Protein AF-A0A6G6K461-F1 (afdb_monomer)

Secondary structure (DSSP, 8-state):
----------------------------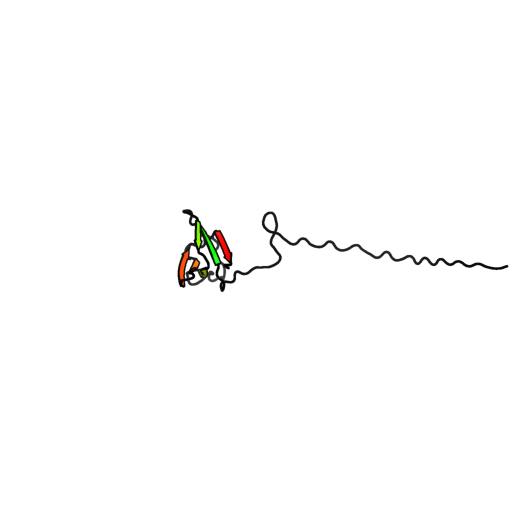SSSS---SS-PPP-TTS-EEEEEE-SS-EEEEEEEEEEEESSS-SS-TTSPPPS-TT--S--EEEE-TTS-EEEE-GGGEEEEEE--

Nearest PDB structures (foldseek):
  3hfo-assembly1_B  TM=7.344E-01  e=2.198E-01  Synechocystis sp. PCC 6803
  5cai-assembly1_A  TM=6.181E-01  e=1.970E-01  Klebsiella pneumoniae subsp. pneumoniae MGH 78578
  2ra2-assembly6_F  TM=6.209E-01  e=3.224E-01  Salmonella enterica subsp. enterica serovar Typhimurium str. LT2
  2ra2-assembly1_A  TM=5.173E-01  e=6.570E-01  Salmonella enterica subsp. enterica serovar Typhimurium str. LT2
  8hex-assembly1_M  TM=2.490E-01  e=2.728E+00  Human betaherpesvirus 5

Mean predicted aligned error: 13.96 Å

Structure (mmCIF, N/CA/C/O backbone):
data_AF-A0A6G6K461-F1
#
_entry.id   AF-A0A6G6K461-F1
#
loop_
_atom_site.group_PDB
_atom_site.id
_atom_site.type_symbol
_atom_site.label_atom_id
_atom_site.label_alt_id
_atom_site.label_comp_id
_atom_site.label_asym_id
_atom_site.label_entity_id
_atom_site.label_seq_id
_atom_site.pdbx_PDB_ins_code
_atom_site.Cartn_x
_atom_site.Cartn_y
_atom_site.Cartn_z
_atom_site.occupancy
_atom_site.B_iso_or_equiv
_atom_site.auth_seq_id
_atom_site.auth_comp_id
_atom_site.auth_asym_id
_atom_site.auth_atom_id
_atom_site.pdbx_PDB_model_num
ATOM 1 N N . MET A 1 1 ? 92.822 -28.303 14.892 1.00 42.19 1 MET A N 1
ATOM 2 C CA . MET A 1 1 ? 92.338 -27.414 15.975 1.00 42.19 1 MET A CA 1
ATOM 3 C C . MET A 1 1 ? 90.825 -27.263 15.861 1.00 42.19 1 MET A C 1
ATOM 5 O O . MET A 1 1 ? 90.279 -27.548 14.808 1.00 42.19 1 MET A O 1
ATOM 9 N N . LYS A 1 2 ? 90.207 -26.900 16.987 1.00 38.75 2 LYS A N 1
ATOM 10 C CA . LYS A 1 2 ? 88.780 -26.775 17.336 1.00 38.75 2 LYS A CA 1
ATOM 11 C C . LYS A 1 2 ? 87.880 -26.024 16.324 1.00 38.75 2 LYS A C 1
ATOM 13 O O . LYS A 1 2 ? 88.354 -25.128 15.639 1.00 38.75 2 LYS A O 1
ATOM 18 N N . ALA A 1 3 ? 86.584 -26.371 16.318 1.00 43.81 3 ALA A N 1
ATOM 19 C CA . ALA A 1 3 ? 85.482 -25.690 15.607 1.00 43.81 3 ALA A CA 1
ATOM 20 C C . ALA A 1 3 ? 85.064 -24.356 16.292 1.00 43.81 3 ALA A C 1
ATOM 22 O O . ALA A 1 3 ? 85.565 -24.086 17.390 1.00 43.81 3 ALA A O 1
ATOM 23 N N . PRO A 1 4 ? 84.216 -23.503 15.668 1.00 52.47 4 PRO A N 1
ATOM 24 C CA . PRO A 1 4 ? 82.746 -23.695 15.575 1.00 52.47 4 PRO A CA 1
ATOM 25 C C . PRO A 1 4 ? 82.198 -23.523 14.127 1.00 52.47 4 PRO A C 1
ATOM 27 O O . PRO A 1 4 ? 82.928 -23.058 13.263 1.00 52.47 4 PRO A O 1
ATOM 30 N N . LEU A 1 5 ? 81.002 -23.961 13.696 1.00 49.72 5 LEU A N 1
ATOM 31 C CA . LEU A 1 5 ? 79.645 -24.071 14.282 1.00 49.72 5 LEU A CA 1
ATOM 32 C C . LEU A 1 5 ? 78.837 -22.748 14.248 1.00 49.72 5 LEU A C 1
ATOM 34 O O . LEU A 1 5 ? 78.958 -21.944 15.161 1.00 49.72 5 LEU A O 1
ATOM 38 N N . LEU A 1 6 ? 78.019 -22.569 13.193 1.00 49.31 6 LEU A N 1
ATOM 39 C CA . LEU A 1 6 ? 76.813 -21.711 13.035 1.00 49.31 6 LEU A CA 1
ATOM 40 C C . LEU A 1 6 ? 76.410 -21.800 11.541 1.00 49.31 6 LEU A C 1
ATOM 42 O O . LEU A 1 6 ? 77.138 -21.315 10.687 1.00 49.31 6 LEU A O 1
ATOM 46 N N . LEU A 1 7 ? 75.435 -22.602 11.102 1.00 50.41 7 LEU A N 1
ATOM 47 C CA . LEU A 1 7 ? 73.993 -22.602 11.397 1.00 50.41 7 LEU A CA 1
ATOM 48 C C . LEU A 1 7 ? 73.268 -21.325 10.923 1.00 50.41 7 LEU A C 1
ATOM 50 O O . LEU A 1 7 ? 73.108 -20.381 11.687 1.00 50.41 7 LEU A O 1
ATOM 54 N N . ALA A 1 8 ? 72.772 -21.345 9.681 1.00 52.75 8 ALA A N 1
ATOM 55 C CA . ALA A 1 8 ? 71.705 -20.463 9.197 1.00 52.75 8 ALA A CA 1
ATOM 56 C C . ALA A 1 8 ? 71.007 -21.098 7.978 1.00 52.75 8 ALA A C 1
ATOM 58 O O . ALA A 1 8 ? 71.294 -20.770 6.829 1.00 52.75 8 ALA A O 1
ATOM 59 N N . ALA A 1 9 ? 70.093 -22.040 8.226 1.00 55.12 9 ALA A N 1
ATOM 60 C CA . ALA A 1 9 ? 69.151 -22.470 7.199 1.00 55.12 9 ALA A CA 1
ATOM 61 C C . ALA A 1 9 ? 68.098 -21.368 7.015 1.00 55.12 9 ALA A C 1
ATOM 63 O O . ALA A 1 9 ? 67.261 -21.160 7.890 1.00 55.12 9 ALA A O 1
ATOM 64 N N . LEU A 1 10 ? 68.143 -20.663 5.885 1.00 52.22 10 LEU A N 1
ATOM 65 C CA . LEU A 1 10 ? 67.095 -19.732 5.471 1.00 52.22 10 LEU A CA 1
ATOM 66 C C . LEU A 1 10 ? 66.361 -20.327 4.276 1.00 52.22 10 LEU A C 1
ATOM 68 O O . LEU A 1 10 ? 66.627 -20.019 3.116 1.00 52.22 10 LEU A O 1
ATOM 72 N N . SER A 1 11 ? 65.434 -21.225 4.608 1.00 53.84 11 SER A N 1
ATOM 73 C CA . SER A 1 11 ? 64.387 -21.695 3.710 1.00 53.84 11 SER A CA 1
ATOM 74 C C . SER A 1 11 ? 63.708 -20.485 3.073 1.00 53.84 11 SER A C 1
ATOM 76 O O . SER A 1 11 ? 63.087 -19.688 3.776 1.00 53.84 11 SER A O 1
ATOM 78 N N . GLY A 1 12 ? 63.831 -20.338 1.753 1.00 50.81 12 GLY A N 1
ATOM 79 C CA . GLY A 1 12 ? 63.122 -19.301 1.012 1.00 50.81 12 GLY A CA 1
ATOM 80 C C . GLY A 1 12 ? 61.622 -19.550 1.108 1.00 50.81 12 GLY A C 1
ATOM 81 O O . GLY A 1 12 ? 61.095 -20.384 0.375 1.00 50.81 12 GLY A O 1
ATOM 82 N N . LEU A 1 13 ? 60.949 -18.870 2.041 1.00 57.59 13 LEU A N 1
ATOM 83 C CA . LEU A 1 13 ? 59.501 -18.960 2.196 1.00 57.59 13 LEU A CA 1
ATOM 84 C C . LEU A 1 13 ? 58.838 -18.541 0.883 1.00 57.59 13 LEU A C 1
ATOM 86 O O . LEU A 1 13 ? 58.969 -17.397 0.446 1.00 57.59 13 LEU A O 1
ATOM 90 N N . SER A 1 14 ? 58.095 -19.468 0.282 1.00 59.41 14 SER A N 1
ATOM 91 C CA . SER A 1 14 ? 57.242 -19.190 -0.865 1.00 59.41 14 SER A CA 1
ATOM 92 C C . SER A 1 14 ? 56.220 -18.118 -0.494 1.00 59.41 14 SER A C 1
ATOM 94 O O . SER A 1 14 ? 55.233 -18.409 0.180 1.00 59.41 14 SER A O 1
ATOM 96 N N . LEU A 1 15 ? 56.418 -16.890 -0.978 1.00 52.50 15 LEU A N 1
ATOM 97 C CA . LEU A 1 15 ? 55.426 -15.810 -0.916 1.00 52.50 15 LEU A CA 1
ATOM 98 C C . LEU A 1 15 ? 54.306 -16.044 -1.944 1.00 52.50 15 LEU A C 1
ATOM 100 O O . LEU A 1 15 ? 54.005 -15.206 -2.790 1.00 52.50 15 LEU A O 1
ATOM 104 N N . ALA A 1 16 ? 53.672 -17.212 -1.853 1.00 62.50 16 ALA A N 1
ATOM 105 C CA . ALA A 1 16 ? 52.408 -17.502 -2.501 1.00 62.50 16 ALA A CA 1
ATOM 106 C C . ALA A 1 16 ? 51.281 -16.924 -1.637 1.00 62.50 16 ALA A C 1
ATOM 108 O O . ALA A 1 16 ? 50.713 -17.608 -0.790 1.00 62.50 16 ALA A O 1
ATOM 109 N N . SER A 1 17 ? 50.974 -15.645 -1.844 1.00 52.44 17 SER A N 1
ATOM 110 C CA . SER A 1 17 ? 49.733 -15.053 -1.346 1.00 52.44 17 SER A CA 1
ATOM 111 C C . SER A 1 17 ? 49.238 -14.000 -2.333 1.00 52.44 17 SER A C 1
ATOM 113 O O . SER A 1 17 ? 49.496 -12.805 -2.201 1.00 52.44 17 SER A O 1
ATOM 115 N N . CYS A 1 18 ? 48.560 -14.470 -3.383 1.00 59.66 18 CYS A N 1
ATOM 116 C CA . CYS A 1 18 ? 47.822 -13.603 -4.294 1.00 59.66 18 CYS A CA 1
ATOM 117 C C . CYS A 1 18 ? 46.703 -12.906 -3.512 1.00 59.66 18 CYS A C 1
ATOM 119 O O . CYS A 1 18 ? 45.757 -13.551 -3.062 1.00 59.66 18 CYS A O 1
ATOM 121 N N . SER A 1 19 ? 46.802 -11.587 -3.362 1.00 63.97 19 SER A N 1
ATOM 122 C CA . SER A 1 19 ? 45.817 -10.777 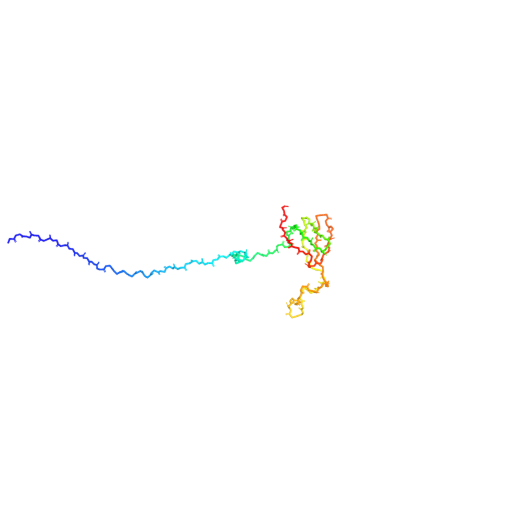-2.649 1.00 63.97 19 SER A CA 1
ATOM 123 C C . SER A 1 19 ? 44.455 -10.808 -3.349 1.00 63.97 19 SER A C 1
ATOM 125 O O . SER A 1 19 ? 44.265 -10.173 -4.384 1.00 63.97 19 SER A O 1
ATOM 127 N N . THR A 1 20 ? 43.501 -11.518 -2.754 1.00 59.69 20 THR A N 1
ATOM 128 C CA . THR A 1 20 ? 42.072 -11.515 -3.108 1.00 59.69 20 THR A CA 1
ATOM 129 C C . THR A 1 20 ? 41.326 -11.582 -1.768 1.00 59.69 20 THR A C 1
ATOM 131 O O . THR A 1 20 ? 41.715 -12.431 -0.964 1.00 59.69 20 THR A O 1
ATOM 134 N N . PRO A 1 21 ? 40.333 -10.717 -1.460 1.00 56.56 21 PRO A N 1
ATOM 135 C CA . PRO A 1 21 ? 39.294 -10.250 -2.385 1.00 56.56 21 PRO A CA 1
ATOM 136 C C . PRO A 1 21 ? 38.967 -8.741 -2.338 1.00 56.56 21 PRO A C 1
ATOM 138 O O . PRO A 1 21 ? 39.384 -8.015 -1.441 1.00 56.56 21 PRO A O 1
ATOM 141 N N . ALA A 1 22 ? 38.124 -8.292 -3.277 1.00 70.06 22 ALA A N 1
ATOM 142 C CA . ALA A 1 22 ? 37.427 -7.004 -3.222 1.00 70.06 22 ALA A CA 1
ATOM 143 C C . ALA A 1 22 ? 35.901 -7.234 -3.092 1.00 70.06 22 ALA A C 1
ATOM 145 O O . ALA A 1 22 ? 35.248 -7.514 -4.099 1.00 70.06 22 ALA A O 1
ATOM 146 N N . PRO A 1 23 ? 35.327 -7.177 -1.875 1.00 58.94 23 PRO A N 1
ATOM 147 C CA . PRO A 1 23 ? 33.895 -7.365 -1.631 1.00 58.94 23 PRO A CA 1
ATOM 148 C C . PRO A 1 23 ? 33.168 -6.031 -1.367 1.00 58.94 23 PRO A C 1
ATOM 150 O O . PRO A 1 23 ? 33.800 -5.004 -1.146 1.00 58.94 23 PRO A O 1
ATOM 153 N N . VAL A 1 24 ? 31.844 -6.013 -1.217 1.00 66.06 24 VAL A N 1
ATOM 154 C CA . VAL A 1 24 ? 30.824 -6.061 -2.290 1.00 66.06 24 VAL A CA 1
ATOM 155 C C . VAL A 1 24 ? 30.043 -4.733 -2.163 1.00 66.06 24 VAL A C 1
ATOM 157 O O . VAL A 1 24 ? 30.077 -4.134 -1.090 1.00 6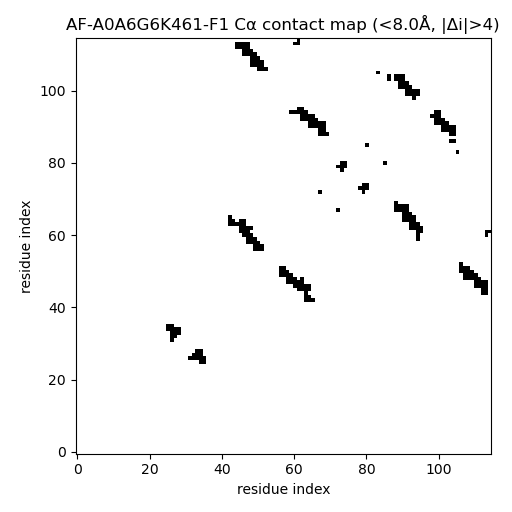6.06 24 VAL A O 1
ATOM 160 N N . ARG A 1 25 ? 29.347 -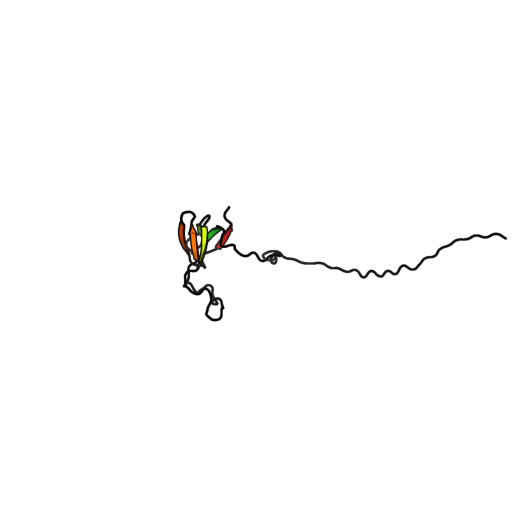4.239 -3.202 1.00 64.38 25 ARG A N 1
ATOM 161 C CA . ARG A 1 25 ? 28.461 -3.054 -3.085 1.00 64.38 25 ARG A CA 1
ATOM 162 C C . ARG A 1 25 ? 26.966 -3.428 -3.116 1.00 64.38 25 ARG A C 1
ATOM 164 O O . ARG A 1 25 ? 26.433 -3.593 -4.212 1.00 64.38 25 ARG A O 1
ATOM 171 N N . PRO A 1 26 ? 26.328 -3.568 -1.938 1.00 63.25 26 PRO A N 1
ATOM 172 C CA . PRO A 1 26 ? 24.883 -3.715 -1.750 1.00 63.25 26 PRO A CA 1
ATOM 173 C C . PRO A 1 26 ? 24.244 -2.419 -1.153 1.00 63.25 26 PRO A C 1
ATOM 175 O O . PRO A 1 26 ? 24.987 -1.494 -0.807 1.00 63.25 26 PRO A O 1
ATOM 178 N N . PRO A 1 27 ? 22.901 -2.268 -1.132 1.00 64.19 27 PRO A N 1
ATOM 179 C CA . PRO A 1 27 ? 22.291 -1.248 -1.997 1.00 64.19 27 PRO A CA 1
ATOM 180 C C . PRO A 1 27 ? 21.237 -0.349 -1.269 1.00 64.19 27 PRO A C 1
ATOM 182 O O . PRO A 1 27 ? 20.648 -0.750 -0.273 1.00 64.19 27 PRO A O 1
ATOM 185 N N . GLN A 1 28 ? 20.994 0.896 -1.703 1.00 73.00 28 GLN A N 1
ATOM 186 C CA . GLN A 1 28 ? 20.331 1.949 -0.873 1.00 73.00 28 GLN A CA 1
ATOM 187 C C . GLN A 1 28 ? 18.861 2.303 -1.302 1.00 73.00 28 GLN A C 1
ATOM 189 O O . GLN A 1 28 ? 18.116 1.383 -1.597 1.00 73.00 28 GLN A O 1
ATOM 194 N N . LEU A 1 29 ? 18.375 3.567 -1.312 1.00 61.03 29 LEU A N 1
ATOM 195 C CA . LEU A 1 29 ? 17.146 4.027 -2.035 1.00 61.03 29 LEU A CA 1
ATOM 196 C C . LEU A 1 29 ? 17.135 5.518 -2.567 1.00 61.03 29 LEU A C 1
ATOM 198 O O . LEU A 1 29 ? 17.019 6.442 -1.769 1.00 61.03 29 LEU A O 1
ATOM 202 N N . ALA A 1 30 ? 17.158 5.767 -3.902 1.00 72.12 30 ALA A N 1
ATOM 203 C CA . ALA A 1 30 ? 17.068 7.070 -4.656 1.00 72.12 30 ALA A CA 1
ATOM 204 C C . ALA A 1 30 ? 18.332 7.981 -4.814 1.00 72.12 30 ALA A C 1
ATOM 206 O O . ALA A 1 30 ? 18.650 8.806 -3.959 1.00 72.12 30 ALA A O 1
ATOM 207 N N . GLY A 1 31 ? 19.058 7.868 -5.945 1.00 59.44 31 GLY A N 1
ATOM 208 C CA . GLY A 1 31 ? 20.472 8.326 -6.037 1.00 59.44 31 GLY A CA 1
ATOM 209 C C . GLY A 1 31 ? 21.430 7.394 -5.267 1.00 59.44 31 GLY A C 1
ATOM 210 O O . GLY A 1 31 ? 22.497 7.776 -4.804 1.00 59.44 31 GLY A O 1
ATOM 211 N N . GLN A 1 32 ? 20.929 6.185 -5.082 1.00 52.88 32 GLN A N 1
ATOM 212 C CA . GLN A 1 32 ? 21.037 5.246 -3.980 1.00 52.88 32 GLN A CA 1
ATOM 213 C C . GLN A 1 32 ? 20.178 4.053 -4.525 1.00 52.88 32 GLN A C 1
ATOM 215 O O . GLN A 1 32 ? 19.214 4.309 -5.254 1.00 52.88 32 GLN A O 1
ATOM 220 N N . GLU A 1 33 ? 20.471 2.781 -4.255 1.00 74.31 33 GLU A N 1
ATOM 221 C CA . GLU A 1 33 ? 19.906 1.639 -5.020 1.00 74.31 33 GLU A CA 1
ATOM 222 C C . GLU A 1 33 ? 18.565 1.041 -4.486 1.00 74.31 33 GLU A C 1
ATOM 224 O O . GLU A 1 33 ? 17.552 1.733 -4.579 1.00 74.31 33 GLU A O 1
ATOM 229 N N . VAL A 1 34 ? 18.520 -0.226 -4.011 1.00 69.00 34 VAL A N 1
ATOM 230 C CA . VAL A 1 34 ? 17.364 -0.908 -3.344 1.00 69.00 34 VAL A CA 1
ATOM 231 C C . VAL A 1 34 ? 17.870 -1.972 -2.325 1.00 69.00 34 VAL A C 1
ATOM 233 O O . VAL A 1 34 ? 18.677 -2.783 -2.761 1.00 69.00 34 VAL A O 1
ATOM 236 N N . PRO A 1 35 ? 17.426 -2.058 -1.044 1.00 64.75 35 PRO A N 1
ATOM 237 C CA . PRO A 1 35 ? 17.901 -3.034 -0.030 1.00 64.75 35 PRO A CA 1
ATOM 238 C C . PRO A 1 35 ? 17.715 -4.543 -0.338 1.00 64.75 35 PRO A C 1
ATOM 240 O O . PRO A 1 35 ? 16.959 -4.935 -1.222 1.00 64.75 35 PRO A O 1
ATOM 243 N N . ASP A 1 36 ? 18.392 -5.387 0.461 1.00 68.81 36 ASP A N 1
ATOM 244 C CA . ASP A 1 36 ? 18.647 -6.834 0.259 1.00 68.81 36 ASP A CA 1
ATOM 245 C C . ASP A 1 36 ? 17.438 -7.803 0.329 1.00 68.81 36 ASP A C 1
ATOM 247 O O . ASP A 1 36 ? 17.613 -9.004 0.104 1.00 68.81 36 ASP A O 1
ATOM 251 N N . GLU A 1 37 ? 16.215 -7.348 0.625 1.00 72.31 37 GLU A N 1
ATOM 252 C CA . GLU A 1 37 ? 15.037 -8.225 0.749 1.00 72.31 37 GLU A CA 1
ATOM 253 C C . GLU A 1 37 ? 13.803 -7.724 -0.018 1.00 72.31 37 GLU A C 1
ATOM 255 O O . GLU A 1 37 ? 13.512 -6.531 -0.092 1.00 72.31 37 GLU A O 1
ATOM 260 N N . ASN A 1 38 ? 13.040 -8.662 -0.590 1.00 79.50 38 ASN A N 1
ATOM 261 C CA . ASN A 1 38 ? 11.808 -8.358 -1.316 1.00 79.50 38 ASN A CA 1
ATOM 262 C C . ASN A 1 38 ? 10.606 -8.362 -0.359 1.00 79.50 38 ASN A C 1
ATOM 264 O O . ASN A 1 38 ? 10.008 -9.411 -0.105 1.00 79.50 38 ASN A O 1
ATOM 268 N N . ILE A 1 39 ? 10.259 -7.189 0.172 1.00 84.62 39 ILE A N 1
ATOM 269 C CA . ILE A 1 39 ? 9.139 -7.036 1.107 1.00 84.62 39 ILE A CA 1
ATOM 270 C C . ILE A 1 39 ? 7.801 -7.153 0.364 1.00 84.62 39 ILE A C 1
ATOM 272 O O . ILE A 1 39 ? 7.436 -6.317 -0.462 1.00 84.62 39 ILE A O 1
ATOM 276 N N . VAL A 1 40 ? 7.033 -8.188 0.710 1.00 87.81 40 VAL A N 1
ATOM 277 C CA . VAL A 1 40 ? 5.662 -8.397 0.230 1.00 87.81 40 VAL A CA 1
ATOM 278 C C . VAL A 1 40 ? 4.677 -7.765 1.213 1.00 87.81 40 VAL A C 1
ATOM 280 O O . VAL A 1 40 ? 4.739 -8.025 2.412 1.00 87.81 40 VAL A O 1
ATOM 283 N N . ILE A 1 41 ? 3.737 -6.963 0.704 1.00 87.75 41 ILE A N 1
ATOM 284 C CA . ILE A 1 41 ? 2.670 -6.358 1.515 1.00 87.75 41 ILE A CA 1
ATOM 285 C C . ILE A 1 41 ? 1.741 -7.459 2.049 1.00 87.75 41 ILE A C 1
ATOM 287 O O . ILE A 1 41 ? 1.123 -8.198 1.281 1.00 87.75 41 ILE A O 1
ATOM 291 N N . ASP A 1 42 ? 1.607 -7.536 3.372 1.00 91.38 42 ASP A N 1
ATOM 292 C CA . ASP A 1 42 ? 0.748 -8.501 4.052 1.00 91.38 42 ASP A CA 1
ATOM 293 C C . ASP A 1 42 ? -0.694 -7.977 4.172 1.00 91.38 42 ASP A C 1
ATOM 295 O O . ASP A 1 42 ? -1.075 -7.311 5.134 1.00 91.38 42 ASP A O 1
ATOM 299 N N . PHE A 1 43 ? -1.549 -8.346 3.217 1.00 89.38 43 PHE A N 1
ATOM 300 C CA . PHE A 1 43 ? -2.975 -7.989 3.216 1.00 89.38 43 PHE A CA 1
ATOM 301 C C . PHE A 1 43 ? -3.817 -8.627 4.353 1.00 89.38 43 PHE A C 1
ATOM 303 O O . PHE A 1 43 ? -5.045 -8.457 4.409 1.00 89.38 43 PHE A O 1
ATOM 310 N N . THR A 1 44 ? -3.204 -9.358 5.291 1.00 91.56 44 THR A N 1
ATOM 311 C CA . THR A 1 44 ? -3.847 -9.704 6.570 1.00 91.56 44 THR A CA 1
ATOM 312 C C . THR A 1 44 ? -3.755 -8.577 7.604 1.00 91.56 44 THR A C 1
ATOM 314 O O . THR A 1 44 ? -4.672 -8.449 8.423 1.00 91.56 44 THR A O 1
ATOM 317 N N . LYS A 1 45 ? -2.731 -7.714 7.515 1.00 95.31 45 LYS A N 1
ATOM 318 C CA . LYS A 1 45 ? -2.513 -6.561 8.401 1.00 95.31 45 LYS A CA 1
ATOM 319 C C . LYS A 1 45 ? -3.457 -5.385 8.116 1.00 95.31 45 LYS A C 1
ATOM 321 O O . LYS A 1 45 ? -4.216 -5.347 7.142 1.00 95.31 45 LYS A O 1
ATOM 326 N N . ARG A 1 46 ? -3.405 -4.400 9.016 1.00 96.50 46 ARG A N 1
ATOM 327 C CA . ARG A 1 46 ? -4.043 -3.086 8.880 1.00 96.50 46 ARG A CA 1
ATOM 328 C C . ARG A 1 46 ? -2.994 -2.039 8.523 1.00 96.50 46 ARG A C 1
ATOM 330 O O . ARG A 1 46 ? -1.857 -2.120 8.971 1.00 96.50 46 ARG A O 1
ATOM 337 N N . TYR A 1 47 ? -3.418 -1.049 7.752 1.00 96.00 47 TYR A N 1
ATOM 338 C CA . TYR A 1 47 ? -2.572 0.006 7.220 1.00 96.00 47 TYR A CA 1
ATOM 339 C C . TYR A 1 47 ? -3.241 1.374 7.369 1.00 96.00 47 TYR A C 1
ATOM 341 O O . TYR A 1 47 ? -4.472 1.498 7.304 1.00 96.00 47 TYR A O 1
ATOM 349 N N . ASN A 1 48 ? -2.415 2.402 7.524 1.00 95.81 48 ASN A N 1
ATOM 350 C CA . ASN A 1 48 ? -2.791 3.782 7.274 1.00 95.81 48 ASN A CA 1
ATOM 351 C C . ASN A 1 48 ? -2.576 4.064 5.780 1.00 95.81 48 ASN A C 1
ATOM 353 O O . ASN A 1 48 ? -1.509 3.785 5.231 1.00 95.81 48 ASN A O 1
ATOM 357 N N . LEU A 1 49 ? -3.603 4.584 5.109 1.00 93.75 49 LEU A N 1
ATOM 358 C CA . LEU A 1 49 ? -3.535 4.993 3.705 1.00 93.75 49 LEU A CA 1
ATOM 359 C C . LEU A 1 49 ? -3.614 6.508 3.644 1.00 93.75 49 LEU A C 1
ATOM 361 O O . LEU A 1 49 ? -4.571 7.081 4.171 1.00 93.75 49 LEU A O 1
ATOM 365 N N . VAL A 1 50 ? -2.662 7.137 2.961 1.00 92.94 50 VAL A N 1
ATOM 366 C CA . VAL A 1 50 ? -2.745 8.556 2.610 1.00 92.94 50 VAL A CA 1
ATOM 367 C C . VAL A 1 50 ? -3.040 8.669 1.126 1.00 92.94 50 VAL A C 1
ATOM 369 O O . VAL A 1 50 ? -2.302 8.151 0.282 1.00 92.94 50 VAL A O 1
ATOM 372 N N . CYS A 1 51 ? -4.150 9.331 0.826 1.00 90.25 51 CYS A N 1
ATOM 373 C CA . CYS A 1 51 ? -4.706 9.440 -0.508 1.00 90.25 51 CYS A CA 1
ATOM 374 C C . CYS A 1 51 ? -4.829 10.900 -0.935 1.00 90.25 51 CYS A C 1
ATOM 376 O O . CYS A 1 51 ? -5.197 11.730 -0.113 1.00 90.25 51 CYS A O 1
ATOM 378 N N . ASP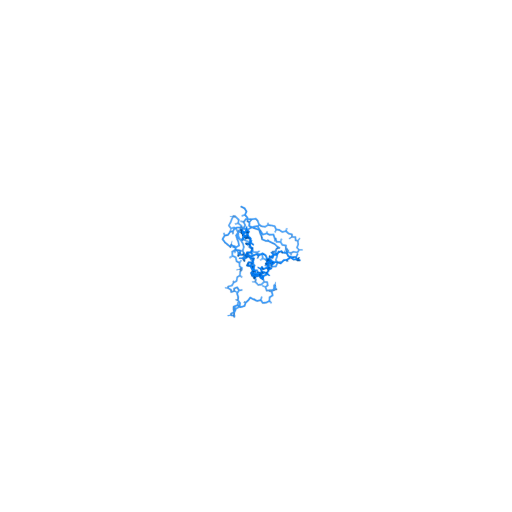 A 1 52 ? -4.606 11.195 -2.210 1.00 88.69 52 ASP A N 1
ATOM 379 C CA . ASP A 1 52 ? -4.855 12.504 -2.818 1.00 88.69 52 ASP A CA 1
ATOM 380 C C . ASP A 1 52 ? -5.645 12.305 -4.119 1.00 88.69 52 ASP A C 1
ATOM 382 O O . ASP A 1 52 ? -5.314 11.455 -4.947 1.00 88.69 52 ASP A O 1
ATOM 386 N N . ASP A 1 53 ? -6.746 13.036 -4.272 1.00 78.62 53 ASP A N 1
ATOM 387 C CA . ASP A 1 53 ? -7.622 12.986 -5.448 1.00 78.62 53 ASP A CA 1
ATOM 388 C C . ASP A 1 53 ? -7.517 14.242 -6.332 1.00 78.62 53 ASP A C 1
ATOM 390 O O . ASP A 1 53 ? -8.326 14.437 -7.242 1.00 78.62 53 ASP A O 1
ATOM 394 N N . GLY A 1 54 ? -6.514 15.090 -6.083 1.00 80.56 54 GLY A N 1
ATOM 395 C CA . GLY A 1 54 ? -6.324 16.379 -6.745 1.00 80.56 54 GLY A CA 1
ATOM 396 C C . GLY A 1 54 ? -7.162 17.511 -6.144 1.00 80.56 54 GLY A C 1
ATOM 397 O O . GLY A 1 54 ? -6.962 18.666 -6.520 1.00 80.56 54 GLY A O 1
ATOM 398 N N . THR A 1 55 ? -8.073 17.217 -5.206 1.00 81.00 55 THR A N 1
ATOM 399 C CA . THR A 1 55 ? -8.813 18.231 -4.431 1.00 81.00 55 THR A CA 1
ATOM 400 C C . THR A 1 55 ? -8.307 18.369 -2.994 1.00 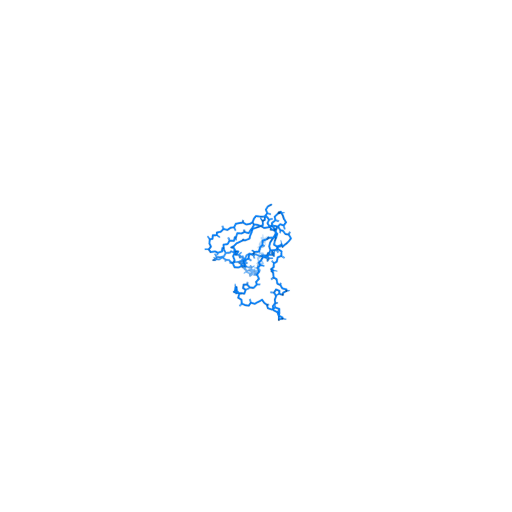81.00 55 THR A C 1
ATOM 402 O O . THR A 1 55 ? -8.538 19.398 -2.356 1.00 81.00 55 THR A O 1
ATOM 405 N N . GLY A 1 56 ? -7.570 17.374 -2.497 1.00 83.56 56 GLY A N 1
ATOM 406 C CA . GLY A 1 56 ? -6.851 17.430 -1.230 1.00 83.56 56 GLY A CA 1
ATOM 407 C C . GLY A 1 56 ? -6.438 16.053 -0.714 1.00 83.56 56 GLY A C 1
ATOM 408 O O . GLY A 1 56 ? -6.947 15.018 -1.143 1.00 83.56 56 GLY A O 1
ATOM 409 N N . SER A 1 57 ? -5.535 16.051 0.268 1.00 90.06 57 SER A N 1
ATOM 410 C CA . SER A 1 57 ? -5.085 14.826 0.930 1.00 90.06 57 SER A CA 1
ATOM 411 C C . SER A 1 57 ? -6.071 14.352 2.006 1.00 90.06 57 SER A C 1
ATOM 413 O O . SER A 1 57 ? -6.611 15.149 2.781 1.00 90.06 57 SER A O 1
ATOM 415 N N . ARG A 1 58 ? -6.291 13.037 2.084 1.00 90.56 58 ARG A N 1
ATOM 416 C CA . ARG A 1 58 ? -7.123 12.360 3.083 1.00 90.56 58 ARG A CA 1
ATOM 417 C C . ARG A 1 58 ? -6.432 11.103 3.600 1.00 90.56 58 ARG A C 1
ATOM 419 O O . ARG A 1 58 ? -6.018 10.249 2.820 1.00 90.56 58 ARG A O 1
ATOM 426 N N . THR A 1 59 ? -6.432 10.937 4.919 1.00 92.69 59 THR A N 1
ATOM 427 C CA . THR A 1 59 ? -5.907 9.741 5.590 1.00 92.69 59 THR A CA 1
ATOM 428 C C . THR A 1 59 ? -7.032 8.802 6.029 1.00 92.69 59 THR A C 1
ATOM 430 O O . THR A 1 59 ? -8.001 9.236 6.655 1.00 92.69 59 THR A O 1
ATOM 433 N N . TYR A 1 60 ? -6.885 7.504 5.761 1.00 93.44 60 TYR A N 1
ATOM 434 C CA . TYR A 1 60 ? -7.712 6.433 6.326 1.00 93.44 60 TYR A CA 1
ATOM 435 C C . TYR A 1 60 ? -6.865 5.594 7.287 1.00 93.44 60 TYR A C 1
ATOM 437 O O . TYR A 1 60 ? -5.911 4.951 6.861 1.00 93.44 60 TYR A O 1
ATOM 445 N N . GLN A 1 61 ? -7.207 5.600 8.576 1.00 95.56 61 GLN A N 1
ATOM 446 C CA . GLN A 1 61 ? -6.422 4.933 9.620 1.00 95.56 61 GLN A CA 1
ATOM 447 C C . GLN A 1 61 ? -6.832 3.472 9.845 1.00 95.56 61 GLN A C 1
ATOM 449 O O . GLN A 1 61 ? -8.016 3.122 9.754 1.00 95.56 61 GLN A O 1
ATOM 454 N N . SER A 1 62 ? -5.843 2.638 10.185 1.00 96.25 62 SER A N 1
ATOM 455 C CA . SER A 1 62 ? -5.999 1.249 10.649 1.00 96.25 62 SER A CA 1
ATOM 456 C C . SER A 1 62 ? -6.943 0.395 9.790 1.00 96.25 62 SER A C 1
ATOM 458 O O . SER A 1 62 ? -7.701 -0.436 10.304 1.00 96.25 62 SER A O 1
ATOM 460 N N . CYS A 1 63 ? -6.943 0.588 8.472 1.00 95.44 63 CYS A N 1
ATOM 461 C CA . CYS A 1 63 ? -7.860 -0.097 7.567 1.00 95.44 63 CYS A CA 1
ATOM 462 C C . CYS A 1 63 ? -7.202 -1.316 6.904 1.00 95.44 63 CYS A C 1
ATOM 464 O O . CYS A 1 63 ? -5.999 -1.346 6.662 1.00 95.44 63 CYS A O 1
ATOM 466 N N . ARG A 1 64 ? -7.982 -2.369 6.656 1.00 95.94 64 ARG A N 1
ATOM 467 C CA . ARG A 1 64 ? -7.497 -3.589 5.999 1.00 95.94 64 ARG A CA 1
ATOM 468 C C . ARG A 1 64 ? -7.749 -3.490 4.502 1.00 95.94 64 ARG A C 1
ATOM 470 O O . ARG A 1 64 ? -8.892 -3.283 4.093 1.00 95.94 64 ARG A O 1
ATOM 477 N N . VAL A 1 65 ? -6.714 -3.666 3.691 1.00 93.44 65 VAL A N 1
ATOM 478 C CA . VAL A 1 65 ? -6.862 -3.746 2.234 1.00 93.44 65 VAL A CA 1
ATOM 479 C C . VAL A 1 65 ? -7.518 -5.078 1.865 1.00 93.44 65 VAL A C 1
ATOM 481 O O . VAL A 1 65 ? -7.117 -6.127 2.361 1.00 93.44 65 VAL A O 1
ATOM 484 N N . LEU A 1 66 ? -8.554 -5.033 1.023 1.00 91.75 66 LEU A N 1
ATOM 485 C CA . LEU A 1 66 ? -9.312 -6.216 0.593 1.00 91.75 66 LEU A CA 1
ATOM 486 C C . LEU A 1 66 ? -8.962 -6.668 -0.834 1.00 91.75 66 LEU A C 1
ATOM 488 O O . LEU A 1 66 ? -9.244 -7.807 -1.193 1.00 91.75 66 LEU A O 1
ATOM 492 N N . GLY A 1 67 ? -8.386 -5.777 -1.646 1.00 86.94 67 GLY A N 1
ATOM 493 C CA . GLY A 1 67 ? -8.105 -5.987 -3.069 1.00 86.94 67 GLY A CA 1
ATOM 494 C C . GLY A 1 67 ? -8.810 -4.958 -3.955 1.00 86.94 67 GLY A C 1
ATOM 495 O O . GLY A 1 67 ? -9.271 -3.923 -3.475 1.00 86.94 67 GLY A O 1
ATOM 496 N N . TYR A 1 68 ? -8.897 -5.237 -5.255 1.00 85.12 68 TYR A N 1
ATOM 497 C CA . TYR A 1 68 ? -9.575 -4.382 -6.236 1.00 85.12 68 TYR A CA 1
ATOM 498 C C . TYR A 1 68 ? -10.981 -4.892 -6.566 1.00 85.12 68 TYR A C 1
ATOM 500 O O . TYR A 1 68 ? -11.260 -6.083 -6.445 1.00 85.12 68 TYR A O 1
ATOM 508 N N . THR A 1 69 ? -11.863 -4.005 -7.027 1.00 82.56 69 THR A N 1
ATOM 509 C CA . THR A 1 69 ? -13.149 -4.409 -7.615 1.00 82.56 69 THR A CA 1
ATOM 510 C C . THR A 1 69 ? -12.968 -5.056 -9.001 1.00 82.56 69 THR A C 1
ATOM 512 O O . THR A 1 69 ? -12.032 -4.734 -9.735 1.00 82.56 69 THR A O 1
ATOM 515 N N . GLY A 1 70 ? -13.890 -5.950 -9.378 1.00 73.44 70 GLY A N 1
ATOM 516 C CA . GLY A 1 70 ? -13.937 -6.613 -10.690 1.00 73.44 70 GLY A CA 1
ATOM 517 C C . GLY A 1 70 ? -13.223 -7.971 -10.757 1.00 73.44 70 GLY A C 1
ATOM 518 O O . GLY A 1 70 ? -12.269 -8.228 -10.026 1.00 73.44 70 GLY A O 1
ATOM 519 N N . ASP A 1 71 ? -13.674 -8.826 -11.675 1.00 63.44 71 ASP A N 1
ATOM 520 C CA . ASP A 1 71 ? -13.522 -10.286 -11.550 1.00 63.44 71 ASP A CA 1
ATOM 521 C C . ASP A 1 71 ? -12.135 -10.849 -11.924 1.00 63.44 71 ASP A C 1
ATOM 523 O O . ASP A 1 71 ? -11.751 -11.910 -11.440 1.00 63.44 71 ASP A O 1
ATOM 527 N N . THR A 1 72 ? -11.349 -10.143 -12.751 1.00 58.09 72 THR A N 1
ATOM 528 C CA . THR A 1 72 ? -10.085 -10.688 -13.306 1.00 58.09 72 THR A CA 1
ATOM 529 C C . THR A 1 72 ? -8.935 -9.689 -13.192 1.00 58.09 72 THR A C 1
ATOM 531 O O . THR A 1 72 ? -8.835 -8.787 -14.011 1.00 58.09 72 THR A O 1
ATOM 534 N N . VAL A 1 73 ? -8.079 -9.766 -12.165 1.00 56.06 73 VAL A N 1
ATOM 535 C CA . VAL A 1 73 ? -6.993 -8.770 -11.935 1.00 56.06 73 VAL A CA 1
ATOM 536 C C . VAL A 1 73 ? -5.954 -8.728 -13.077 1.00 56.06 73 VAL A C 1
ATOM 538 O O . VAL A 1 73 ? -5.231 -7.745 -13.226 1.00 56.06 73 VAL A O 1
ATOM 541 N N . ARG A 1 74 ? -5.908 -9.775 -13.904 1.00 58.19 74 ARG A N 1
ATOM 542 C CA . ARG A 1 74 ? -5.062 -9.920 -15.095 1.00 58.19 74 ARG A CA 1
ATOM 543 C C . ARG A 1 74 ? -5.937 -10.140 -16.329 1.00 58.19 74 ARG A C 1
ATOM 545 O O . ARG A 1 74 ? -7.062 -10.629 -16.191 1.00 58.19 74 ARG A O 1
ATOM 552 N N . ASP A 1 75 ? -5.414 -9.818 -17.507 1.00 58.06 75 ASP A N 1
ATOM 553 C CA . ASP A 1 75 ? -6.015 -10.262 -18.768 1.00 58.06 75 ASP A CA 1
ATOM 554 C C . ASP A 1 75 ? -5.808 -11.784 -18.957 1.00 58.06 75 ASP A C 1
ATOM 556 O O . ASP A 1 75 ? -5.124 -12.444 -18.168 1.00 58.06 75 ASP A O 1
ATOM 560 N N . ALA A 1 76 ? -6.438 -12.374 -19.979 1.00 57.84 76 ALA A N 1
ATOM 561 C CA . ALA A 1 76 ? -6.449 -13.828 -20.195 1.00 57.84 76 ALA A CA 1
ATOM 562 C C . ALA A 1 76 ? -5.060 -14.442 -20.479 1.00 57.84 76 ALA A C 1
ATOM 564 O O . ALA A 1 76 ? -4.872 -15.642 -20.295 1.00 57.84 76 ALA A O 1
ATOM 565 N N . ASP A 1 77 ? -4.090 -13.626 -20.894 1.00 64.56 77 ASP A N 1
ATOM 566 C CA . ASP A 1 77 ? -2.679 -13.989 -21.077 1.00 64.56 77 ASP A CA 1
ATOM 567 C C . ASP A 1 77 ? -1.847 -13.884 -19.780 1.00 64.56 77 ASP A C 1
ATOM 569 O O . ASP A 1 77 ? -0.640 -14.126 -19.778 1.00 64.56 77 ASP A O 1
ATOM 573 N N . GLY A 1 78 ? -2.479 -13.519 -18.660 1.00 58.09 78 GLY A N 1
ATOM 574 C CA . GLY A 1 78 ? -1.825 -13.311 -17.373 1.00 58.09 78 GLY A CA 1
ATOM 575 C C . GLY A 1 78 ? -1.091 -11.973 -17.248 1.00 58.09 78 GLY A C 1
ATOM 576 O O . GLY A 1 78 ? -0.508 -11.718 -16.185 1.00 58.09 78 GLY A O 1
ATOM 577 N N . SER A 1 79 ? -1.125 -11.115 -18.271 1.00 58.59 79 SER A N 1
ATOM 578 C CA . SER A 1 79 ? -0.541 -9.777 -18.217 1.00 58.59 79 SER A CA 1
ATOM 579 C C . SER A 1 79 ? -1.364 -8.840 -17.324 1.00 58.59 79 SER A C 1
ATOM 581 O O . SER A 1 79 ? -2.562 -9.022 -17.087 1.00 58.59 79 SER A O 1
ATOM 583 N N . MET A 1 80 ? -0.693 -7.828 -16.775 1.00 56.06 80 MET A N 1
ATOM 584 C CA . MET A 1 80 ? -1.360 -6.703 -16.130 1.00 56.06 80 MET A CA 1
ATOM 585 C C . MET A 1 80 ? -1.597 -5.647 -17.207 1.00 56.06 80 MET A C 1
ATOM 587 O O . MET A 1 80 ? -0.637 -5.269 -17.881 1.00 56.06 80 MET A O 1
ATOM 591 N N . LYS A 1 81 ? -2.839 -5.163 -17.362 1.00 57.25 81 LYS A N 1
ATOM 592 C CA . LYS A 1 81 ? -3.167 -4.145 -18.372 1.00 57.25 81 LYS A CA 1
ATOM 593 C C . LYS A 1 81 ? -2.167 -2.999 -18.328 1.00 57.25 81 LYS A C 1
ATOM 595 O O . LYS A 1 81 ? -2.026 -2.333 -17.302 1.00 57.25 81 LYS A O 1
ATOM 600 N N . SER A 1 82 ? -1.479 -2.777 -19.446 1.00 48.31 82 SER A N 1
ATOM 601 C CA . SER A 1 82 ? -0.406 -1.794 -19.553 1.00 48.31 82 SER A CA 1
ATOM 602 C C . SER A 1 82 ? -0.966 -0.375 -19.454 1.00 48.31 82 SER A C 1
ATOM 604 O O . SER A 1 82 ? -1.342 0.236 -20.454 1.00 48.31 82 SER A O 1
ATOM 606 N N . GLY A 1 83 ? -1.033 0.147 -18.233 1.00 50.44 83 GLY A N 1
ATOM 607 C CA . GLY A 1 83 ? -1.391 1.531 -17.977 1.00 50.44 83 GLY A CA 1
ATOM 608 C C . GLY A 1 83 ? -2.081 1.744 -16.637 1.00 50.44 83 GLY A C 1
ATOM 609 O O . GLY A 1 83 ? -3.148 1.195 -16.371 1.00 50.44 83 GLY A O 1
ATOM 610 N N . TYR A 1 84 ? -1.550 2.707 -15.884 1.00 47.81 84 TYR A N 1
ATOM 611 C CA . TYR A 1 84 ? -2.204 3.389 -14.760 1.00 47.81 84 TYR A CA 1
ATOM 612 C C . TYR A 1 84 ? -3.563 4.050 -15.123 1.00 47.81 84 TYR A C 1
ATOM 614 O O . TYR A 1 84 ? -4.195 4.657 -14.267 1.00 47.81 84 TYR A O 1
ATOM 622 N N . GLY A 1 85 ? -4.017 3.955 -16.382 1.00 45.69 85 GLY A N 1
ATOM 623 C CA . GLY A 1 85 ? -5.223 4.594 -16.916 1.00 45.69 85 GLY A CA 1
ATOM 624 C C . GLY A 1 85 ? -6.466 3.703 -17.051 1.00 45.69 85 GLY A C 1
ATOM 625 O O . GLY A 1 85 ? -7.494 4.186 -17.520 1.00 45.69 85 GLY A O 1
ATOM 626 N N . HIS A 1 86 ? -6.436 2.423 -16.661 1.00 50.06 86 HIS A N 1
ATOM 627 C CA . HIS A 1 86 ? -7.655 1.598 -16.647 1.00 50.06 86 HIS A CA 1
ATOM 628 C C . HIS A 1 86 ? -8.434 1.727 -15.326 1.00 50.06 86 HIS A C 1
ATOM 630 O O . HIS A 1 86 ? -8.549 0.786 -14.543 1.00 50.06 86 HIS A O 1
ATOM 636 N N . PHE A 1 87 ? -9.062 2.896 -15.150 1.00 54.16 87 PHE A N 1
ATOM 637 C CA . PHE A 1 87 ? -9.944 3.302 -14.038 1.00 54.16 87 PHE A CA 1
ATOM 638 C C . PHE A 1 87 ? -11.225 2.456 -13.838 1.00 54.16 87 PHE A C 1
ATOM 640 O O . PHE A 1 87 ? -12.135 2.856 -13.119 1.00 54.16 87 PHE A O 1
ATOM 647 N N . GLY A 1 88 ? -11.334 1.276 -14.454 1.00 58.69 88 GLY A N 1
ATOM 648 C CA . GLY A 1 88 ? -12.498 0.393 -14.306 1.00 58.69 88 GLY A CA 1
ATOM 649 C C . GLY A 1 88 ? -12.594 -0.297 -12.939 1.00 58.69 88 GLY A C 1
ATOM 650 O O . GLY A 1 88 ? -13.500 -1.100 -12.731 1.00 58.69 88 GLY A O 1
ATOM 651 N N . ARG A 1 89 ? -11.638 -0.053 -12.033 1.00 74.19 89 ARG A N 1
ATOM 652 C CA . ARG A 1 89 ? -11.473 -0.778 -10.768 1.00 74.19 89 ARG A CA 1
ATOM 653 C C . ARG A 1 89 ? -11.046 0.157 -9.657 1.00 74.19 89 ARG A C 1
ATOM 655 O O . ARG A 1 89 ? -10.209 1.028 -9.860 1.00 74.19 89 ARG A O 1
ATOM 662 N N . TRP A 1 90 ? -11.610 -0.075 -8.484 1.00 85.25 90 TRP A N 1
ATOM 663 C CA . TRP A 1 90 ? -11.395 0.716 -7.282 1.00 85.25 90 TRP A CA 1
ATOM 664 C C . TRP A 1 90 ? -10.690 -0.164 -6.251 1.00 85.25 90 TRP A C 1
ATOM 666 O O . TRP A 1 90 ? -11.037 -1.341 -6.119 1.00 85.25 90 TRP A O 1
ATOM 676 N N . LEU A 1 91 ? -9.718 0.377 -5.514 1.00 87.81 91 LEU A N 1
ATOM 677 C CA . LEU A 1 91 ? -9.182 -0.308 -4.339 1.00 87.81 91 LEU A CA 1
ATOM 678 C C . LEU A 1 91 ? -10.271 -0.340 -3.265 1.00 87.81 91 LEU A C 1
ATOM 680 O O . LEU A 1 91 ? -10.810 0.705 -2.901 1.00 87.81 91 LEU A O 1
ATOM 684 N N . ALA A 1 92 ? -10.578 -1.528 -2.753 1.00 91.50 92 ALA A N 1
ATOM 685 C CA . ALA A 1 92 ? -11.498 -1.739 -1.649 1.00 91.50 92 ALA A CA 1
ATOM 686 C C . ALA A 1 92 ? -10.721 -1.909 -0.335 1.00 91.50 92 ALA A C 1
ATOM 688 O O . ALA A 1 92 ? -9.862 -2.787 -0.213 1.00 91.50 92 ALA A O 1
ATOM 689 N N . VAL A 1 93 ? -11.065 -1.111 0.675 1.00 94.50 93 VAL A N 1
ATOM 690 C CA . VAL A 1 93 ? -10.503 -1.215 2.032 1.00 94.50 93 VAL A CA 1
ATOM 691 C C . VAL A 1 93 ? -11.606 -1.270 3.084 1.00 94.50 93 VAL A C 1
ATOM 693 O O . VAL A 1 93 ? -12.693 -0.724 2.889 1.00 94.50 93 VAL A O 1
ATOM 696 N N . GLN A 1 94 ? -11.338 -1.926 4.211 1.00 96.81 94 GLN A N 1
ATOM 697 C CA . GLN A 1 94 ? -12.240 -2.026 5.356 1.00 96.81 94 GLN A CA 1
ATOM 698 C C . GLN A 1 94 ? -11.718 -1.214 6.544 1.00 96.81 94 GLN A C 1
ATOM 700 O O . GLN A 1 94 ? -10.668 -1.519 7.110 1.00 96.81 94 GLN A O 1
ATOM 705 N N . LEU A 1 95 ? -12.491 -0.213 6.961 1.00 96.50 95 LEU A N 1
ATOM 706 C CA . LEU A 1 95 ? -12.239 0.591 8.159 1.00 96.50 95 LEU A CA 1
ATOM 707 C C . LEU A 1 95 ? -12.397 -0.256 9.444 1.00 9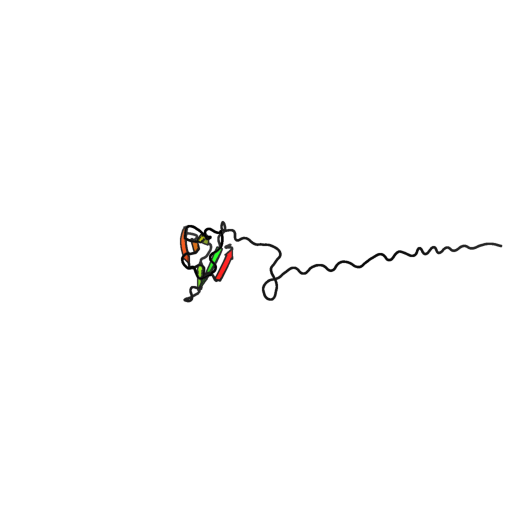6.50 95 LEU A C 1
ATOM 709 O O . LEU A 1 95 ? -13.049 -1.303 9.403 1.00 96.50 95 LEU A O 1
ATOM 713 N N . PRO A 1 96 ? -11.870 0.184 10.605 1.00 95.44 96 PRO A N 1
ATOM 714 C CA . PRO A 1 96 ? -12.028 -0.528 11.881 1.00 95.44 96 PRO A CA 1
ATOM 715 C C . PRO A 1 96 ? -13.477 -0.917 12.215 1.00 95.44 96 PRO A C 1
ATOM 717 O O . PRO A 1 96 ? -13.732 -2.058 12.584 1.00 95.44 96 PRO A O 1
ATOM 720 N N . GLY A 1 97 ? -14.442 -0.021 11.973 1.00 94.94 97 GLY A N 1
ATOM 721 C CA . GLY A 1 97 ? -15.881 -0.272 12.159 1.00 94.94 97 GLY A CA 1
ATOM 722 C C . GLY A 1 97 ? -16.556 -1.116 11.065 1.00 94.94 97 GLY A C 1
ATOM 723 O O . GLY A 1 97 ? -17.748 -0.949 10.821 1.00 94.94 97 GLY A O 1
ATOM 724 N N . GLY A 1 98 ? -15.816 -1.940 10.318 1.00 94.94 98 GLY A N 1
ATOM 725 C CA . GLY A 1 98 ? -16.347 -2.867 9.305 1.00 94.94 98 GLY A CA 1
ATOM 726 C C . GLY A 1 98 ? -16.817 -2.237 7.983 1.00 94.94 98 GLY A C 1
ATOM 727 O O . GLY A 1 98 ? -16.855 -2.934 6.963 1.00 94.94 98 GLY A O 1
ATOM 728 N N . ARG A 1 99 ? -17.119 -0.930 7.971 1.00 97.06 99 ARG A N 1
ATOM 729 C CA . ARG A 1 99 ? -17.442 -0.135 6.771 1.00 97.06 99 ARG A CA 1
ATOM 730 C C . ARG A 1 99 ? -16.363 -0.273 5.695 1.00 97.06 99 ARG A C 1
ATOM 732 O O . ARG A 1 99 ? -15.173 -0.196 5.993 1.00 97.06 99 ARG A O 1
ATOM 739 N N . ARG A 1 100 ? -16.789 -0.388 4.436 1.00 96.06 100 ARG A N 1
ATOM 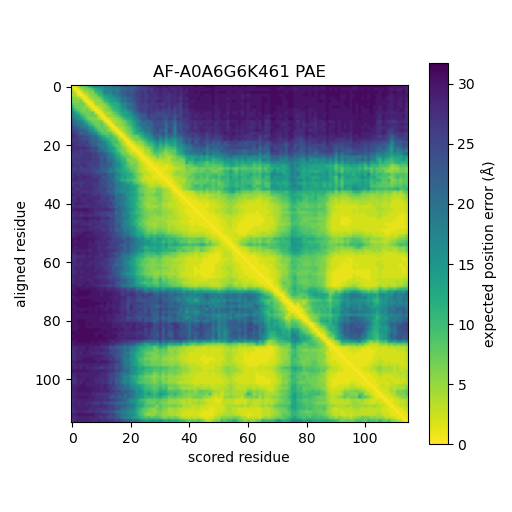740 C CA . ARG A 1 100 ? -15.894 -0.368 3.272 1.00 96.06 100 ARG A CA 1
ATOM 741 C C . ARG A 1 100 ? -15.754 1.041 2.703 1.00 96.06 100 ARG A C 1
ATOM 743 O O . ARG A 1 100 ? -16.702 1.825 2.744 1.00 96.06 100 ARG A O 1
ATOM 750 N N . VAL A 1 101 ? -14.578 1.333 2.165 1.00 93.88 101 VAL A N 1
ATOM 751 C CA . VAL A 1 101 ? -14.288 2.503 1.330 1.00 93.88 101 VAL A CA 1
ATOM 752 C C . VAL A 1 101 ? -13.712 1.995 0.016 1.00 93.88 101 VAL A C 1
ATOM 754 O O . VAL A 1 101 ? -12.954 1.025 0.002 1.00 93.88 101 VAL A O 1
ATOM 757 N N . PHE A 1 102 ? -14.094 2.651 -1.074 1.00 90.81 102 PHE A N 1
ATOM 758 C CA . PHE A 1 102 ? -13.588 2.392 -2.412 1.00 90.81 102 PHE A CA 1
ATOM 759 C C . PHE A 1 102 ? -12.891 3.660 -2.902 1.00 90.81 102 PHE A C 1
ATOM 761 O O . PHE A 1 102 ? -13.442 4.750 -2.745 1.00 90.81 102 PHE A O 1
ATOM 768 N N . MET A 1 103 ? -11.697 3.535 -3.480 1.00 88.06 103 MET A N 1
ATOM 769 C CA . MET A 1 103 ? -10.913 4.669 -3.996 1.00 88.06 103 MET A CA 1
ATOM 770 C C . MET A 1 103 ? -10.259 4.338 -5.342 1.00 88.06 103 MET A C 1
ATOM 772 O O . MET A 1 103 ? -10.000 3.167 -5.627 1.00 88.06 103 MET A O 1
ATOM 776 N N . SER A 1 104 ? -9.985 5.351 -6.169 1.00 84.19 104 SER A N 1
ATOM 777 C CA . SER A 1 104 ? -9.196 5.149 -7.391 1.00 84.19 104 SER A CA 1
ATOM 778 C C . SER A 1 104 ? -7.787 4.656 -7.023 1.00 84.19 104 SER A C 1
ATOM 780 O O . SER A 1 104 ? -7.194 5.205 -6.092 1.00 84.19 104 SER A O 1
ATOM 782 N N . PRO A 1 105 ? -7.206 3.676 -7.742 1.00 75.06 105 PRO A N 1
ATOM 783 C CA . PRO A 1 105 ? -5.828 3.238 -7.509 1.00 75.06 105 PRO A CA 1
ATOM 784 C C . PRO A 1 105 ? -4.815 4.379 -7.681 1.00 75.06 105 PRO A C 1
ATOM 786 O O . PRO A 1 105 ? -3.809 4.423 -6.984 1.00 75.06 105 PRO A O 1
ATOM 789 N N . SER A 1 106 ? -5.110 5.328 -8.578 1.00 73.38 106 SER A N 1
ATOM 790 C CA . SER A 1 106 ? -4.284 6.512 -8.843 1.00 73.38 106 SER A CA 1
ATOM 791 C C . SER A 1 106 ? -4.246 7.523 -7.697 1.00 73.38 106 SER A C 1
ATOM 793 O O . SER A 1 106 ? -3.460 8.459 -7.761 1.00 73.38 106 SER A O 1
ATOM 795 N N . SER A 1 107 ? -5.120 7.382 -6.696 1.00 82.38 107 SER A N 1
ATOM 796 C CA . SER A 1 107 ? -5.261 8.341 -5.600 1.00 82.38 107 SER A CA 1
ATOM 797 C C . SER A 1 107 ? -4.474 7.955 -4.351 1.00 82.38 107 SER A C 1
ATOM 799 O O . SER A 1 107 ? -4.704 8.549 -3.310 1.00 82.38 107 SER A O 1
ATOM 801 N N . ILE A 1 108 ? -3.611 6.938 -4.387 1.00 86.94 108 ILE A N 1
ATOM 802 C CA . ILE A 1 108 ? -2.872 6.460 -3.208 1.00 86.94 108 ILE A CA 1
ATOM 803 C C . ILE A 1 108 ? -1.440 6.987 -3.278 1.00 86.94 108 ILE A C 1
ATOM 805 O O . ILE A 1 108 ? -0.694 6.609 -4.178 1.00 86.94 108 ILE A O 1
ATOM 809 N N . ASN A 1 109 ? -1.049 7.817 -2.309 1.00 88.38 109 ASN A N 1
ATOM 810 C CA . ASN A 1 109 ? 0.293 8.400 -2.258 1.00 88.38 109 ASN A CA 1
ATOM 811 C C . ASN A 1 109 ? 1.271 7.505 -1.492 1.00 88.38 109 ASN A C 1
ATOM 813 O O . ASN A 1 109 ? 2.394 7.302 -1.945 1.00 88.38 109 ASN A O 1
ATOM 817 N N . PHE A 1 110 ? 0.857 6.962 -0.341 1.00 88.50 110 PHE A N 1
ATOM 818 C CA . PHE A 1 110 ? 1.650 5.987 0.409 1.00 88.50 110 PHE A CA 1
ATOM 819 C C . PHE A 1 110 ? 0.804 5.112 1.345 1.00 88.50 110 PHE A C 1
ATOM 821 O O . PHE A 1 110 ? -0.353 5.414 1.657 1.00 88.50 110 PHE A O 1
ATOM 828 N N . LEU A 1 111 ? 1.426 4.012 1.772 1.00 92.12 111 LEU A N 1
ATOM 829 C CA . LEU A 1 111 ? 0.893 2.985 2.659 1.00 92.12 111 LEU A CA 1
ATOM 830 C C . LEU A 1 111 ? 1.845 2.825 3.855 1.00 92.12 111 LEU A C 1
ATOM 832 O O . LEU A 1 111 ? 3.050 2.698 3.657 1.00 92.12 111 LEU A O 1
ATOM 836 N N . GLU A 1 112 ? 1.313 2.798 5.071 1.00 94.19 112 GLU A N 1
ATOM 837 C CA . GLU A 1 112 ? 2.075 2.620 6.317 1.00 94.19 112 GLU A CA 1
ATOM 838 C C . GLU A 1 112 ? 1.423 1.506 7.152 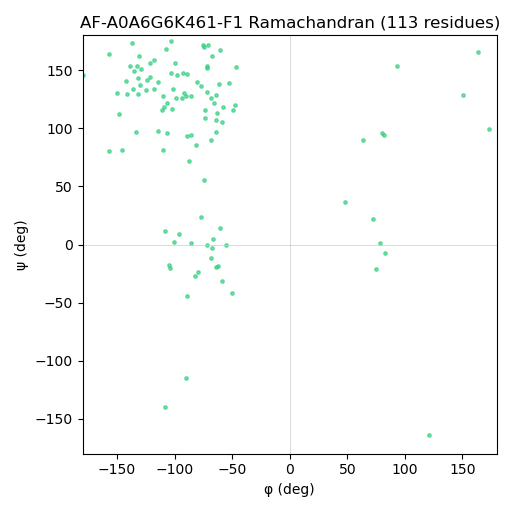1.00 94.19 112 GLU A C 1
ATOM 840 O O . GLU A 1 112 ? 0.196 1.454 7.232 1.00 94.19 112 GLU A O 1
ATOM 845 N N . GLU A 1 113 ? 2.198 0.596 7.756 1.00 95.06 113 GLU A N 1
ATOM 846 C CA . GLU A 1 113 ? 1.638 -0.405 8.681 1.00 95.06 113 GLU A CA 1
ATOM 847 C C . GLU A 1 113 ? 1.049 0.280 9.920 1.00 95.06 113 GLU A C 1
ATOM 849 O O . GLU A 1 113 ? 1.702 1.101 10.562 1.00 95.06 113 GLU A O 1
ATOM 854 N N . ALA A 1 114 ? -0.198 -0.050 10.261 1.00 90.81 114 ALA A N 1
ATOM 855 C CA . ALA A 1 114 ? -0.839 0.502 11.446 1.00 90.81 114 ALA A CA 1
ATOM 856 C C . ALA A 1 114 ? -0.319 -0.195 12.715 1.00 90.81 114 ALA A C 1
ATOM 858 O O . ALA A 1 114 ? -0.213 -1.423 12.741 1.00 90.81 114 ALA A O 1
ATOM 859 N N . GLN A 1 115 ? -0.038 0.606 13.748 1.00 80.44 115 GLN A N 1
ATOM 860 C CA . GLN A 1 115 ? 0.321 0.146 15.098 1.00 80.44 115 GLN A CA 1
ATOM 861 C C . GLN A 1 115 ? -0.868 -0.499 15.829 1.00 80.44 115 GLN A C 1
ATOM 863 O O . GLN A 1 115 ? -2.025 -0.100 15.547 1.00 80.44 115 GLN A O 1
#

Radius of gyration: 31.6 Å; Cα contacts (8 Å, |Δi|>4): 141; chains: 1; bounding box: 110×46×38 Å

Foldseek 3Di:
DDDDDDDDDDDPPPPPDDDDDDDDDAWQDDVIGDHDDDDDDDLVFFKWWWWAPPVDIDIAARKGWDAKDDDDCADPVRHHPPDLPPQPIWTWIAHPVRDIDTHGPVGTPDIGGHD

Solvent-accessible surface area (backbone atoms only — not comparable to full-atom values): 7744 Å² total; per-residue (Å²): 134,84,86,86,94,82,90,82,89,76,77,80,76,78,86,83,70,83,91,76,86,89,84,83,94,83,48,43,73,76,101,45,56,58,58,100,68,90,85,74,86,61,64,86,48,37,26,30,40,38,27,38,78,88,84,54,80,47,76,46,65,50,20,28,54,75,49,64,51,74,95,61,92,40,51,99,87,67,46,65,74,93,54,97,76,69,76,86,39,30,40,33,31,31,38,78,86,68,49,73,50,73,40,58,68,83,25,61,76,51,79,42,82,44,130

Sequence (115 aa):
MKAPLLLAALSGLSLASCSTPAPVRPPQLAGQEVPDENIVIDFTKRYNLVCDDGTGSRTYQSCRVLGYTGDTVRDADGSMKSGYGHFGRWLAVQLPGGRRVFMSPSSINFLEEAQ

pLDDT: mean 74.17, std 17.34, range [38.75, 97.06]